Protein AF-A0A954QAH9-F1 (afdb_monomer_lite)

Secondary structure (DSSP, 8-state):
----PPTT-EEEEE-TTS-EEEEEEEEEEE-TTS-EEEEEEETTEEEEEEGGGEEEE--PPP---

pLDDT: mean 88.98, std 13.06, range [37.88, 97.12]

Foldseek 3Di:
DPPPDDAQFWFWFQDPVRDTDIWGWHDWDADPVRFIWTWTDDPPDTDIDGPVRTPGTDDDDDPPD

Radius of gyration: 12.14 Å; chains: 1; bounding box: 38×21×27 Å

Structure (mmCIF, N/CA/C/O backbone):
data_AF-A0A954QAH9-F1
#
_entry.id   AF-A0A954QAH9-F1
#
loop_
_atom_site.group_PDB
_atom_site.id
_atom_site.type_symbol
_atom_site.label_atom_id
_atom_site.label_alt_id
_atom_site.label_comp_id
_atom_site.label_asym_id
_atom_site.label_entity_id
_atom_site.label_seq_id
_atom_site.pdbx_PDB_ins_code
_atom_site.Cartn_x
_atom_site.Cartn_y
_atom_site.Cartn_z
_atom_site.occupancy
_atom_site.B_iso_or_equiv
_atom_site.auth_seq_id
_atom_site.auth_comp_id
_atom_site.auth_asym_id
_atom_site.auth_atom_id
_atom_site.pdbx_PDB_model_num
ATOM 1 N N . MET A 1 1 ? 0.237 -10.460 14.051 1.00 37.88 1 MET A N 1
ATOM 2 C CA . MET A 1 1 ? 1.417 -9.946 13.330 1.00 37.88 1 MET A CA 1
ATOM 3 C C . MET A 1 1 ? 1.093 -8.531 12.909 1.00 37.88 1 MET A C 1
ATOM 5 O O . MET A 1 1 ? 0.203 -8.351 12.088 1.00 37.88 1 MET A O 1
ATOM 9 N N . SER A 1 2 ? 1.709 -7.540 13.549 1.00 44.44 2 SER A N 1
ATOM 10 C CA . SER A 1 2 ? 1.649 -6.159 13.076 1.00 44.44 2 SER A CA 1
ATOM 11 C C . SER A 1 2 ? 2.389 -6.125 11.743 1.00 44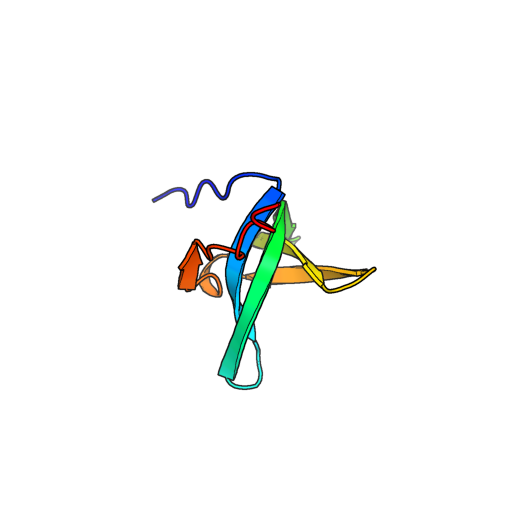.44 2 SER A C 1
ATOM 13 O O . SER A 1 2 ? 3.599 -6.330 11.708 1.00 44.44 2 SER A O 1
ATOM 15 N N . ASN A 1 3 ? 1.658 -5.996 10.635 1.00 59.50 3 ASN A N 1
ATOM 16 C CA . ASN A 1 3 ? 2.263 -5.703 9.338 1.00 59.50 3 ASN A CA 1
ATOM 17 C C . ASN A 1 3 ? 2.752 -4.253 9.401 1.00 59.50 3 ASN A C 1
ATOM 19 O O . ASN A 1 3 ? 2.045 -3.340 8.976 1.00 59.50 3 ASN A O 1
ATOM 23 N N . ASP A 1 4 ? 3.927 -4.040 9.990 1.00 80.25 4 ASP A N 1
ATOM 24 C CA . ASP A 1 4 ? 4.616 -2.752 9.998 1.00 80.25 4 ASP A CA 1
ATOM 25 C C . ASP A 1 4 ? 5.149 -2.469 8.590 1.00 80.25 4 ASP A C 1
ATOM 27 O O . ASP A 1 4 ? 6.325 -2.655 8.269 1.00 80.25 4 ASP A O 1
ATOM 31 N N . LEU A 1 5 ? 4.231 -2.069 7.708 1.00 89.12 5 LEU A N 1
ATOM 32 C CA . LEU A 1 5 ? 4.575 -1.552 6.394 1.00 89.12 5 LEU A CA 1
ATOM 33 C C . LEU A 1 5 ? 5.405 -0.280 6.582 1.00 89.12 5 LEU A C 1
ATOM 35 O O . LEU A 1 5 ? 5.041 0.622 7.339 1.00 89.12 5 LEU A O 1
ATOM 39 N N . LYS A 1 6 ? 6.532 -0.204 5.881 1.00 92.56 6 LYS A N 1
ATOM 40 C CA . LYS A 1 6 ? 7.491 0.890 6.003 1.00 92.56 6 LYS A CA 1
ATOM 41 C C . LYS A 1 6 ? 7.094 2.023 5.062 1.00 92.56 6 LYS A C 1
ATOM 43 O O . LYS A 1 6 ? 6.900 1.773 3.866 1.00 92.56 6 LYS A O 1
ATOM 48 N N . PRO A 1 7 ? 6.990 3.275 5.543 1.00 92.62 7 PRO A N 1
ATOM 49 C CA . PRO A 1 7 ? 6.746 4.417 4.673 1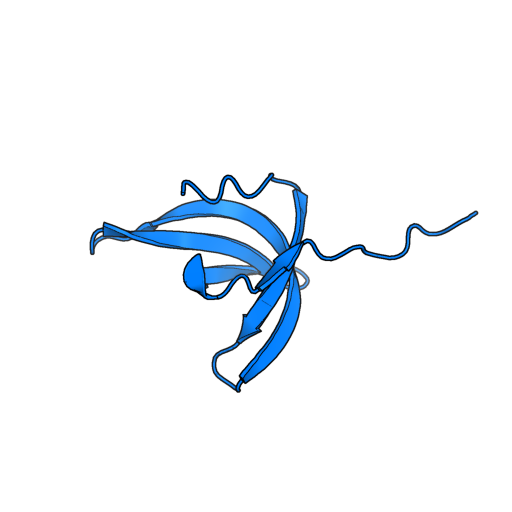.00 92.62 7 PRO A CA 1
ATOM 50 C C . PRO A 1 7 ? 7.742 4.445 3.518 1.00 92.62 7 PRO A C 1
ATOM 52 O O . PRO A 1 7 ? 8.925 4.162 3.694 1.00 92.62 7 PRO A O 1
ATOM 55 N N . THR A 1 8 ? 7.270 4.809 2.329 1.00 90.75 8 THR A N 1
ATOM 56 C CA . THR A 1 8 ? 8.059 4.919 1.092 1.00 90.75 8 T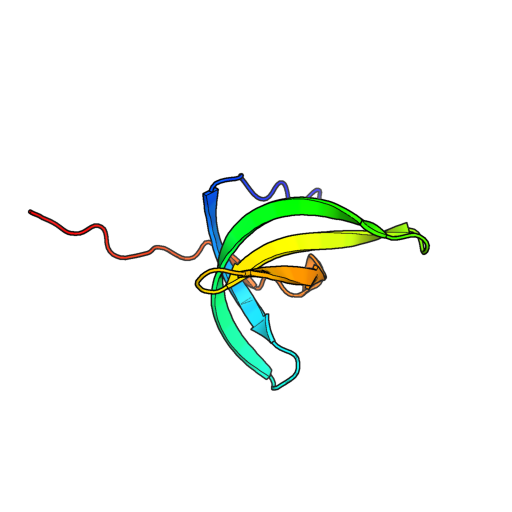HR A CA 1
ATOM 57 C C . THR A 1 8 ? 8.560 3.615 0.462 1.00 90.75 8 THR A C 1
ATOM 59 O O . THR A 1 8 ? 9.058 3.668 -0.663 1.00 90.75 8 THR A O 1
ATOM 62 N N . HIS A 1 9 ? 8.347 2.460 1.100 1.00 93.94 9 HIS A N 1
ATOM 63 C CA . HIS A 1 9 ? 8.589 1.156 0.481 1.00 93.94 9 HIS A CA 1
ATOM 64 C C . HIS A 1 9 ? 7.484 0.798 -0.515 1.00 93.94 9 HIS A C 1
ATOM 66 O O . HIS A 1 9 ? 6.354 1.288 -0.431 1.00 93.94 9 HIS A O 1
ATOM 72 N N . TRP A 1 10 ? 7.823 -0.057 -1.475 1.00 94.81 10 TRP A N 1
ATOM 73 C CA . TRP A 1 10 ? 6.891 -0.562 -2.474 1.00 94.81 10 TRP A CA 1
ATOM 74 C C . TRP A 1 10 ? 6.332 -1.913 -2.045 1.00 94.81 10 TRP A C 1
ATOM 76 O O . TRP A 1 10 ? 7.042 -2.751 -1.497 1.00 94.81 10 TRP A O 1
ATOM 8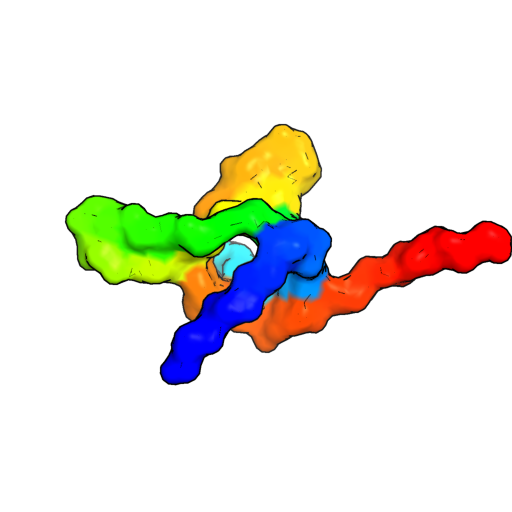6 N N . TYR A 1 11 ? 5.049 -2.121 -2.318 1.00 95.81 11 TYR A N 1
ATOM 87 C CA . TYR A 1 11 ? 4.337 -3.345 -1.980 1.00 95.81 11 TYR A CA 1
ATOM 88 C C . TYR A 1 11 ? 3.449 -3.784 -3.136 1.00 95.81 11 TYR A C 1
ATOM 90 O O . TYR A 1 11 ? 2.826 -2.954 -3.802 1.00 95.81 11 TYR A O 1
ATOM 98 N N . TRP A 1 12 ? 3.351 -5.094 -3.343 1.00 96.56 12 TRP A N 1
ATOM 99 C CA . TRP A 1 12 ? 2.363 -5.688 -4.233 1.00 96.56 12 TRP A CA 1
ATOM 100 C C . TRP A 1 12 ? 0.995 -5.657 -3.557 1.00 96.56 12 TRP A C 1
ATOM 102 O O . TRP A 1 12 ? 0.792 -6.293 -2.522 1.00 96.56 12 TRP A O 1
ATOM 112 N N . VAL A 1 13 ? 0.050 -4.926 -4.143 1.00 96.56 13 VAL A N 1
ATOM 113 C CA . VAL A 1 13 ? -1.315 -4.782 -3.625 1.00 96.56 13 VAL A CA 1
ATOM 114 C C . VAL A 1 13 ? -2.292 -5.439 -4.589 1.00 96.56 13 VAL A C 1
ATOM 116 O O .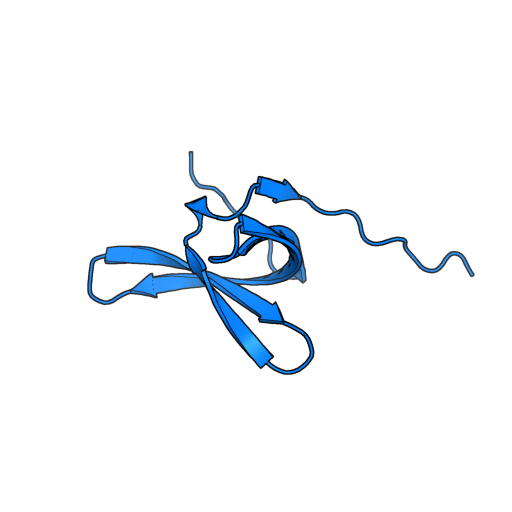 VAL A 1 13 ? -2.280 -5.152 -5.790 1.00 96.56 13 VAL A O 1
ATOM 119 N N . ARG A 1 14 ? -3.152 -6.312 -4.061 1.00 96.94 14 ARG A N 1
ATOM 120 C CA . ARG A 1 14 ? -4.269 -6.903 -4.803 1.00 96.94 14 ARG A CA 1
ATOM 121 C C . ARG A 1 14 ? -5.429 -5.911 -4.879 1.00 96.94 14 ARG A C 1
ATOM 123 O O . ARG A 1 14 ? -5.863 -5.383 -3.859 1.00 96.94 14 ARG A O 1
ATOM 130 N N . ARG A 1 15 ? -5.922 -5.659 -6.087 1.00 94.69 15 ARG A N 1
ATOM 131 C CA . ARG A 1 15 ? -7.053 -4.766 -6.365 1.00 94.69 15 ARG A CA 1
ATOM 132 C C . ARG A 1 15 ? -8.375 -5.536 -6.379 1.00 94.69 15 ARG A C 1
ATOM 134 O O . ARG A 1 15 ? -8.387 -6.765 -6.424 1.00 94.69 15 ARG A O 1
ATOM 141 N N . ASP A 1 16 ? -9.482 -4.798 -6.397 1.00 91.69 16 ASP A N 1
ATOM 142 C CA . ASP A 1 16 ? -10.841 -5.360 -6.404 1.00 91.69 16 ASP A CA 1
ATOM 143 C C . ASP A 1 16 ? -11.147 -6.195 -7.662 1.00 91.69 16 ASP A C 1
ATOM 145 O O . ASP A 1 16 ? -11.956 -7.115 -7.610 1.00 91.69 16 ASP A O 1
ATOM 149 N N . ASP A 1 17 ? -10.468 -5.916 -8.780 1.00 93.56 17 ASP A N 1
ATOM 150 C CA . ASP A 1 17 ? -10.553 -6.691 -10.027 1.00 93.56 17 ASP A CA 1
ATOM 151 C C . ASP A 1 17 ? -9.709 -7.985 -10.007 1.00 93.56 17 ASP A C 1
ATOM 153 O O . ASP A 1 17 ? -9.643 -8.707 -10.999 1.00 93.56 17 ASP A O 1
ATOM 157 N N . GLY A 1 18 ? -9.043 -8.280 -8.885 1.00 93.62 18 GLY A N 1
ATOM 158 C CA . GLY A 1 18 ? -8.166 -9.436 -8.711 1.00 93.62 18 GLY A CA 1
ATOM 159 C C . GLY A 1 18 ? -6.745 -9.250 -9.251 1.00 93.62 18 GLY A C 1
ATOM 160 O O . GLY A 1 18 ? -5.883 -10.083 -8.964 1.00 93.62 18 GLY A O 1
ATOM 161 N N . SER A 1 19 ? -6.464 -8.165 -9.977 1.00 95.38 19 SER A N 1
ATOM 162 C CA . SER A 1 19 ? -5.114 -7.854 -10.450 1.00 95.38 19 SER A CA 1
ATOM 163 C C . SER A 1 19 ? -4.194 -7.434 -9.299 1.00 95.38 19 SER A C 1
ATOM 165 O O . SER A 1 19 ? -4.638 -6.979 -8.241 1.00 95.38 19 SER A O 1
ATOM 167 N N . ILE A 1 20 ? -2.885 -7.597 -9.496 1.00 95.75 20 ILE A N 1
ATOM 168 C CA . ILE A 1 20 ? -1.855 -7.213 -8.527 1.00 95.75 20 ILE A CA 1
ATOM 169 C C . ILE A 1 20 ? -0.987 -6.125 -9.153 1.00 95.75 20 ILE A C 1
ATOM 171 O O . ILE A 1 20 ? -0.559 -6.250 -10.300 1.00 95.75 20 ILE A O 1
ATOM 175 N N . ALA A 1 21 ? -0.728 -5.054 -8.404 1.00 95.25 21 ALA A N 1
ATOM 176 C CA . ALA A 1 21 ? 0.108 -3.952 -8.863 1.00 95.25 21 ALA A CA 1
ATOM 177 C C . ALA A 1 21 ? 0.998 -3.405 -7.743 1.00 95.25 21 ALA A C 1
ATOM 179 O O . ALA A 1 21 ? 0.606 -3.467 -6.574 1.00 95.25 21 ALA A O 1
ATOM 180 N N . PRO A 1 22 ? 2.178 -2.858 -8.079 1.00 95.69 22 PRO A N 1
ATOM 181 C CA . PRO A 1 22 ? 3.086 -2.331 -7.084 1.00 95.69 22 PRO A CA 1
ATOM 182 C C . PRO A 1 22 ? 2.679 -0.897 -6.743 1.00 95.69 22 PRO A C 1
ATOM 184 O O . PRO A 1 22 ? 2.529 -0.055 -7.632 1.00 95.69 22 PRO A O 1
ATOM 187 N N . TYR A 1 23 ? 2.534 -0.607 -5.454 1.00 95.75 23 TYR A N 1
ATOM 188 C CA . TYR A 1 23 ? 2.290 0.744 -4.966 1.00 95.75 23 TYR A CA 1
ATOM 189 C C . TYR A 1 23 ? 3.218 1.105 -3.823 1.00 95.75 23 TYR A C 1
ATOM 191 O O . TYR A 1 23 ? 3.563 0.274 -2.983 1.00 95.75 23 TYR A O 1
ATOM 199 N N . ARG A 1 24 ? 3.593 2.381 -3.776 1.00 95.25 24 ARG A N 1
ATOM 200 C CA . ARG A 1 24 ? 4.414 2.921 -2.702 1.00 95.25 24 ARG A CA 1
ATOM 201 C C . ARG A 1 24 ? 3.541 3.230 -1.493 1.00 95.25 24 ARG A C 1
ATOM 203 O O . ARG A 1 24 ? 2.569 3.974 -1.608 1.00 95.25 24 ARG A O 1
ATOM 210 N N . PHE A 1 25 ? 3.906 2.690 -0.341 1.00 96.00 25 PHE A N 1
ATOM 211 C CA . PHE A 1 25 ? 3.195 2.919 0.907 1.00 96.00 25 PHE A CA 1
ATOM 212 C C . PHE A 1 25 ? 3.427 4.338 1.436 1.00 96.00 25 PHE A C 1
ATOM 214 O O . PHE A 1 25 ? 4.550 4.854 1.419 1.00 96.00 25 PHE A O 1
ATOM 221 N N . HIS A 1 26 ? 2.348 4.964 1.898 1.00 96.06 26 HIS A N 1
ATOM 222 C CA . HIS A 1 26 ? 2.354 6.273 2.538 1.00 96.06 26 HIS A CA 1
ATOM 223 C C . HIS A 1 26 ? 2.290 6.123 4.061 1.00 96.06 26 HIS A C 1
ATOM 225 O O . HIS A 1 26 ? 3.273 6.413 4.738 1.00 96.06 26 HIS A O 1
ATOM 231 N N . GLN A 1 27 ? 1.159 5.641 4.584 1.00 95.38 27 GLN A N 1
ATOM 232 C CA . GLN A 1 27 ? 0.922 5.469 6.018 1.00 95.38 27 GLN A CA 1
ATOM 233 C C . GLN A 1 27 ? -0.217 4.481 6.294 1.00 95.38 27 GLN A C 1
ATOM 235 O O . GLN A 1 27 ? -1.077 4.244 5.441 1.00 95.38 27 GLN A O 1
ATOM 240 N N . ALA A 1 28 ? -0.243 3.926 7.505 1.00 94.38 28 ALA A N 1
ATOM 241 C CA . ALA A 1 28 ? -1.370 3.144 8.000 1.00 94.38 28 ALA A CA 1
ATOM 242 C C . ALA A 1 28 ? -2.444 4.076 8.578 1.00 94.38 28 ALA A C 1
ATOM 244 O O . ALA A 1 28 ? -2.142 5.139 9.121 1.00 94.38 28 ALA A O 1
ATOM 245 N N . LYS A 1 29 ? -3.707 3.666 8.486 1.00 93.38 29 LYS A N 1
ATOM 246 C CA . LYS A 1 29 ? -4.851 4.392 9.037 1.00 93.38 29 LYS A CA 1
ATOM 247 C C . LYS A 1 29 ? -5.893 3.413 9.559 1.00 93.38 29 LYS A C 1
ATOM 249 O O . LYS A 1 29 ? -6.114 2.357 8.977 1.00 93.38 29 LYS A O 1
ATOM 254 N N . THR A 1 30 ? -6.593 3.809 10.614 1.00 93.19 30 THR A N 1
ATOM 255 C CA . THR A 1 30 ? -7.790 3.103 11.085 1.00 93.19 30 THR A CA 1
ATOM 256 C C . THR A 1 30 ? -9.033 3.858 10.620 1.00 93.19 30 THR A C 1
ATOM 258 O O . THR A 1 30 ? -9.101 5.080 10.764 1.00 93.19 30 THR A O 1
ATOM 261 N N . ASP A 1 31 ? -10.003 3.163 10.024 1.00 91.19 31 ASP A N 1
ATOM 262 C CA . ASP A 1 31 ? -11.279 3.782 9.647 1.00 91.19 31 ASP A CA 1
ATOM 263 C C . ASP A 1 31 ? -12.261 3.887 10.829 1.00 91.19 31 ASP A C 1
ATOM 265 O O . ASP A 1 31 ? -12.026 3.361 11.915 1.00 91.19 31 ASP A O 1
ATOM 269 N N . ALA A 1 32 ? -13.403 4.548 10.612 1.00 92.06 32 ALA A N 1
ATOM 270 C CA . ALA A 1 32 ? -14.441 4.711 11.636 1.00 92.06 32 ALA A CA 1
ATOM 271 C C . ALA A 1 32 ? -15.067 3.383 12.117 1.00 92.06 32 ALA A C 1
ATOM 273 O O . ALA A 1 32 ? -15.766 3.366 13.125 1.00 92.06 32 ALA A O 1
ATOM 274 N N . LYS A 1 33 ? -14.835 2.273 11.402 1.00 92.75 33 LYS A N 1
ATOM 275 C CA . LYS A 1 33 ? -15.290 0.921 11.756 1.00 92.75 33 LYS A CA 1
ATOM 276 C C . LYS A 1 33 ? -14.185 0.099 12.434 1.00 92.75 33 LYS A C 1
ATOM 278 O O . LYS A 1 33 ? -14.369 -1.097 12.638 1.00 92.75 33 LYS A O 1
ATOM 283 N N . GLY A 1 34 ? -13.039 0.706 12.751 1.00 90.19 34 GLY A N 1
ATOM 284 C CA . GLY A 1 34 ? -11.900 0.031 13.372 1.00 90.19 34 GLY A CA 1
ATOM 285 C C . GLY A 1 34 ? -11.070 -0.825 12.409 1.00 90.19 34 GLY A C 1
ATOM 286 O O . GLY A 1 34 ? -10.194 -1.567 12.853 1.00 90.19 34 GLY A O 1
ATOM 287 N N . ARG A 1 35 ? -11.315 -0.756 11.094 1.00 91.31 35 ARG A N 1
ATOM 288 C CA . ARG A 1 35 ? -10.571 -1.547 10.105 1.00 91.31 35 ARG A CA 1
ATOM 289 C C . ARG A 1 35 ? -9.218 -0.904 9.831 1.00 91.31 35 ARG A C 1
ATOM 291 O O . ARG A 1 35 ? -9.130 0.302 9.607 1.00 91.31 35 ARG A O 1
ATOM 298 N N . GLN A 1 36 ? -8.182 -1.738 9.808 1.00 92.44 36 GLN A N 1
ATOM 299 C CA . GLN A 1 36 ? -6.822 -1.337 9.464 1.00 92.44 36 GLN A CA 1
ATOM 300 C C . GLN A 1 36 ? -6.672 -1.207 7.945 1.00 92.44 36 GLN A C 1
ATOM 302 O O . GLN A 1 36 ? -6.850 -2.173 7.196 1.00 92.44 36 GLN A O 1
ATOM 307 N N . LEU A 1 37 ? -6.338 -0.004 7.499 1.00 94.75 37 LEU A N 1
ATOM 308 C CA . LEU A 1 37 ? -6.157 0.363 6.105 1.00 94.75 37 LEU A CA 1
ATOM 309 C C . LEU A 1 37 ? -4.746 0.916 5.881 1.00 94.75 37 LEU A C 1
ATOM 311 O O . LEU A 1 37 ? -4.117 1.449 6.793 1.00 94.75 37 LEU A O 1
ATOM 315 N N . GLY A 1 38 ? -4.259 0.813 4.651 1.00 95.25 38 GLY A N 1
ATOM 316 C CA . GLY A 1 38 ? -3.037 1.462 4.196 1.00 95.25 38 GLY A CA 1
ATOM 317 C C . GLY A 1 38 ? -3.344 2.491 3.119 1.00 95.25 38 GLY A C 1
ATOM 318 O O . GLY A 1 38 ? -4.136 2.232 2.212 1.00 95.25 38 GLY A O 1
ATOM 319 N N . GLU A 1 39 ? -2.718 3.655 3.215 1.00 97.12 39 GLU A N 1
ATOM 320 C CA . GLU A 1 39 ? -2.674 4.649 2.150 1.00 97.12 39 GLU A CA 1
ATOM 321 C C . GLU A 1 39 ? -1.473 4.381 1.246 1.00 97.12 39 GLU A C 1
ATOM 323 O O . GLU A 1 39 ? -0.354 4.170 1.718 1.00 97.12 39 GLU A O 1
ATOM 328 N N . PHE A 1 40 ? -1.704 4.403 -0.062 1.00 96.62 40 PHE A N 1
ATOM 329 C CA . PHE A 1 40 ? -0.699 4.119 -1.075 1.00 96.62 40 PHE A CA 1
ATOM 330 C C . PHE A 1 40 ? -0.731 5.169 -2.180 1.00 96.62 40 PHE A C 1
ATOM 332 O O . PHE A 1 40 ? -1.801 5.614 -2.603 1.00 96.62 40 PHE A O 1
ATOM 339 N N . PHE A 1 41 ? 0.448 5.521 -2.688 1.00 95.69 41 PHE A N 1
ATOM 340 C CA . PHE A 1 41 ? 0.589 6.352 -3.875 1.00 95.69 41 PHE A CA 1
ATOM 341 C C . PHE A 1 41 ? 0.292 5.524 -5.130 1.00 95.69 41 PHE A C 1
ATOM 343 O O . PHE A 1 41 ? 0.997 4.562 -5.447 1.00 95.69 41 PHE A O 1
ATOM 350 N N . VAL A 1 42 ? -0.749 5.926 -5.855 1.00 93.06 42 VAL A N 1
ATOM 351 C CA . VAL A 1 42 ? -1.186 5.363 -7.135 1.00 93.06 42 VAL A CA 1
ATOM 352 C C . VAL A 1 42 ? -1.061 6.460 -8.188 1.00 93.06 42 VAL A C 1
ATOM 354 O O . VAL A 1 42 ? -1.958 7.289 -8.359 1.00 93.06 42 VAL A O 1
ATOM 357 N N . GLY A 1 43 ? 0.087 6.507 -8.866 1.00 88.56 43 GLY A N 1
ATOM 358 C CA . GLY A 1 43 ? 0.442 7.653 -9.705 1.00 88.56 43 GLY A CA 1
ATOM 359 C C . GLY A 1 43 ? 0.560 8.923 -8.856 1.00 88.56 43 GLY A C 1
ATOM 360 O O . GLY A 1 43 ? 1.338 8.955 -7.907 1.00 88.56 43 GLY A O 1
ATOM 361 N N . SER A 1 44 ? -0.229 9.950 -9.179 1.00 90.81 44 SER A N 1
ATOM 362 C CA . SER A 1 44 ? -0.268 11.236 -8.464 1.00 90.81 44 SER A CA 1
ATOM 363 C C . SER A 1 44 ? -1.303 11.311 -7.332 1.00 90.81 44 SER A C 1
ATOM 365 O O . SER A 1 44 ? -1.469 12.374 -6.740 1.00 90.81 44 SER A O 1
ATOM 367 N N . PHE A 1 45 ? -2.027 10.225 -7.039 1.00 94.94 45 PHE A N 1
ATOM 368 C CA . PHE A 1 45 ? -3.118 10.219 -6.057 1.00 94.94 45 PHE A CA 1
ATOM 369 C C . PHE A 1 45 ? -2.846 9.251 -4.907 1.00 94.94 45 PHE A C 1
ATOM 371 O O . PHE A 1 45 ? -2.156 8.246 -5.078 1.00 94.94 45 PHE A O 1
ATOM 378 N N . ILE A 1 46 ? -3.450 9.519 -3.748 1.00 96.12 46 ILE A N 1
ATOM 379 C CA . ILE A 1 46 ? -3.508 8.565 -2.638 1.00 96.12 46 ILE A CA 1
ATOM 380 C C . ILE A 1 46 ? -4.769 7.716 -2.794 1.00 96.12 46 ILE A C 1
ATOM 382 O O . ILE A 1 46 ? -5.871 8.243 -2.955 1.00 96.12 46 ILE A O 1
ATOM 386 N N . ARG A 1 47 ? -4.610 6.394 -2.725 1.00 96.00 47 ARG A N 1
ATOM 387 C CA . ARG A 1 47 ? -5.720 5.449 -2.573 1.00 96.00 47 ARG A CA 1
ATOM 388 C C . ARG A 1 47 ? -5.543 4.620 -1.317 1.00 96.00 47 ARG A C 1
ATOM 390 O O . ARG A 1 47 ? -4.425 4.351 -0.884 1.00 96.00 47 ARG A O 1
ATOM 397 N N . THR A 1 48 ? -6.666 4.207 -0.752 1.00 95.81 48 THR A N 1
ATOM 398 C CA . THR A 1 48 ? -6.704 3.399 0.460 1.00 95.81 48 THR A CA 1
ATOM 399 C C . THR A 1 48 ? -7.035 1.956 0.111 1.00 95.81 48 THR A C 1
ATOM 401 O O . THR A 1 48 ? -7.992 1.703 -0.617 1.00 95.81 48 THR A O 1
ATOM 404 N N . PHE A 1 49 ? -6.271 1.020 0.662 1.00 95.00 49 PHE A N 1
ATOM 405 C CA . PHE A 1 49 ? -6.493 -0.416 0.518 1.00 95.00 49 PHE A CA 1
ATOM 406 C C . PHE A 1 49 ? -6.536 -1.071 1.904 1.00 95.00 49 PHE A C 1
ATOM 408 O O . PHE A 1 49 ? -5.871 -0.586 2.824 1.00 95.00 49 PHE A O 1
ATOM 415 N N . PRO A 1 50 ? -7.290 -2.166 2.100 1.00 94.44 50 PRO A N 1
ATOM 416 C CA . PRO A 1 50 ? -7.161 -2.977 3.306 1.00 94.44 50 PRO A CA 1
ATOM 417 C C . PRO A 1 50 ? -5.715 -3.449 3.475 1.00 94.44 50 PRO A C 1
ATOM 419 O O . PRO A 1 50 ? -5.097 -3.860 2.495 1.00 94.44 50 PRO A O 1
ATOM 422 N N . LEU A 1 51 ? -5.174 -3.464 4.698 1.00 93.31 51 LEU A N 1
ATOM 423 C CA . LEU A 1 51 ? -3.823 -4.012 4.905 1.00 93.31 51 LEU A CA 1
ATOM 424 C C . LEU A 1 51 ? -3.726 -5.496 4.507 1.00 93.31 51 LEU A C 1
ATOM 426 O O . LEU A 1 51 ? -2.659 -5.958 4.119 1.00 93.31 51 LEU A O 1
ATOM 430 N N . SER A 1 52 ? -4.845 -6.226 4.536 1.00 92.69 52 SER A N 1
ATOM 431 C CA . SER A 1 52 ? -4.947 -7.606 4.044 1.00 92.69 52 SER A CA 1
ATOM 432 C C . SER A 1 52 ? -4.811 -7.746 2.522 1.00 92.69 52 SER A C 1
ATOM 434 O O . SER A 1 52 ? -4.628 -8.858 2.037 1.00 92.69 52 SER A O 1
ATOM 436 N N . ALA A 1 53 ? -4.906 -6.651 1.761 1.00 95.19 53 ALA A N 1
ATOM 437 C CA . ALA A 1 53 ? -4.696 -6.654 0.314 1.00 95.19 53 ALA A CA 1
ATOM 438 C C . ALA A 1 53 ? -3.207 -6.615 -0.071 1.00 95.19 53 ALA A C 1
ATOM 440 O O . ALA A 1 53 ? -2.874 -6.803 -1.242 1.00 95.19 53 ALA A O 1
ATOM 441 N N . VAL A 1 54 ? -2.310 -6.369 0.891 1.00 95.12 54 VAL A N 1
ATOM 442 C CA . VAL A 1 54 ? -0.863 -6.413 0.672 1.00 95.12 54 VAL A CA 1
ATOM 443 C C . VAL A 1 54 ? -0.408 -7.863 0.586 1.00 95.12 54 VAL A C 1
ATOM 445 O O . VAL A 1 54 ? -0.564 -8.634 1.528 1.00 95.12 54 VAL A O 1
ATOM 448 N N . VAL A 1 55 ? 0.161 -8.223 -0.561 1.00 94.81 55 VAL A N 1
ATOM 449 C CA . VAL A 1 55 ? 0.617 -9.583 -0.873 1.00 94.81 55 VAL A CA 1
ATOM 450 C C . VAL A 1 55 ? 2.087 -9.781 -0.486 1.00 94.81 55 VAL A C 1
ATOM 452 O O . VAL A 1 55 ? 2.490 -10.892 -0.160 1.00 94.81 55 VAL A O 1
ATOM 455 N N . GLY A 1 56 ? 2.884 -8.710 -0.494 1.00 93.50 56 GLY A N 1
ATOM 456 C CA . GLY A 1 56 ? 4.299 -8.738 -0.122 1.00 93.50 56 GLY A CA 1
ATOM 457 C C . GLY A 1 56 ? 5.031 -7.454 -0.508 1.00 93.50 56 GLY A C 1
ATOM 458 O O . GLY A 1 56 ? 4.445 -6.558 -1.121 1.00 93.50 56 GLY A O 1
ATOM 459 N N . GLU A 1 57 ? 6.311 -7.366 -0.148 1.00 94.50 57 GLU A N 1
ATOM 460 C CA . GLU A 1 57 ? 7.199 -6.290 -0.602 1.00 94.50 57 GLU A CA 1
ATOM 461 C C . GLU A 1 57 ? 7.448 -6.403 -2.111 1.00 94.50 57 GLU A C 1
ATOM 463 O O . GLU A 1 57 ? 7.558 -7.498 -2.666 1.00 94.50 57 GLU A O 1
ATOM 468 N N . ALA A 1 58 ? 7.486 -5.256 -2.782 1.00 92.94 58 ALA A N 1
ATOM 469 C CA . ALA A 1 58 ? 7.829 -5.149 -4.188 1.00 92.94 58 ALA A CA 1
ATOM 470 C C . ALA A 1 58 ? 9.185 -4.458 -4.312 1.00 92.94 58 ALA A C 1
ATOM 472 O O . ALA A 1 58 ? 9.407 -3.394 -3.736 1.00 92.94 58 ALA A O 1
ATOM 473 N N . GLU A 1 59 ? 10.076 -5.034 -5.107 1.00 87.12 59 GLU A N 1
ATOM 474 C CA . GLU A 1 59 ? 11.324 -4.384 -5.482 1.00 87.12 59 GLU A CA 1
ATOM 475 C C . GLU A 1 59 ? 11.111 -3.663 -6.809 1.00 87.12 59 GLU A C 1
ATOM 477 O O . GLU A 1 59 ? 10.825 -4.279 -7.837 1.00 87.12 59 GLU A O 1
ATOM 482 N N . MET A 1 60 ? 11.214 -2.335 -6.785 1.00 80.00 60 MET A N 1
ATOM 483 C CA . MET A 1 60 ? 11.287 -1.571 -8.025 1.00 80.00 60 MET A CA 1
ATOM 484 C C . MET A 1 60 ? 12.724 -1.627 -8.532 1.00 80.00 60 MET A C 1
ATOM 486 O O . MET A 1 60 ? 13.636 -1.426 -7.726 1.00 80.00 60 MET A O 1
ATOM 490 N N . PRO A 1 61 ? 12.947 -1.847 -9.840 1.00 71.81 61 PRO A N 1
ATOM 491 C CA . PRO A 1 61 ? 14.287 -1.770 -10.392 1.00 71.81 61 PRO A CA 1
ATOM 492 C C . PRO A 1 61 ? 14.846 -0.385 -10.072 1.00 71.81 61 PRO A C 1
ATOM 494 O O . PRO A 1 61 ? 14.290 0.640 -10.484 1.00 71.81 61 PRO A O 1
ATOM 497 N N . SER A 1 62 ? 15.929 -0.343 -9.297 1.00 73.44 62 SER A N 1
ATOM 498 C CA . SER A 1 62 ? 16.728 0.865 -9.211 1.00 73.44 62 SER A CA 1
ATOM 499 C C . SER A 1 62 ? 17.207 1.152 -10.629 1.00 73.44 62 SER A C 1
ATOM 501 O O . SER A 1 62 ? 17.630 0.249 -11.353 1.00 73.44 62 SER A O 1
ATOM 503 N N . ARG A 1 63 ? 17.087 2.405 -11.077 1.00 60.34 63 ARG A N 1
ATOM 504 C CA . ARG A 1 63 ? 17.834 2.825 -12.260 1.00 60.34 63 ARG A CA 1
ATOM 505 C C . ARG A 1 63 ? 19.303 2.605 -11.916 1.00 60.34 63 ARG A C 1
ATOM 507 O O . ARG A 1 63 ? 19.866 3.406 -11.175 1.00 60.34 63 ARG A O 1
ATOM 514 N N . SER A 1 64 ? 19.887 1.511 -12.390 1.00 50.91 64 SER A N 1
ATOM 515 C CA . SER A 1 64 ? 21.334 1.424 -12.495 1.00 50.91 64 SER A CA 1
ATOM 516 C C . SER A 1 64 ? 21.758 2.563 -13.428 1.00 50.91 64 SER A C 1
ATOM 518 O O . SER A 1 64 ? 21.183 2.659 -14.518 1.00 50.91 64 SER A O 1
ATOM 520 N N . PRO A 1 65 ? 22.630 3.480 -12.977 1.00 56.91 65 PRO A N 1
ATOM 521 C CA . PRO A 1 65 ? 23.220 4.482 -13.854 1.00 56.91 65 PRO A CA 1
ATOM 522 C C . PRO A 1 65 ? 24.063 3.834 -14.958 1.00 56.91 65 PRO A C 1
ATOM 524 O O . PRO A 1 65 ? 24.563 2.704 -14.742 1.00 56.91 65 PRO A O 1
#

Sequence (65 aa):
MSNDLKPTHWYWVRRDDGSIAPYRFHQAKTDAKGRQLGEFFVGSFIRTFPLSAVVGE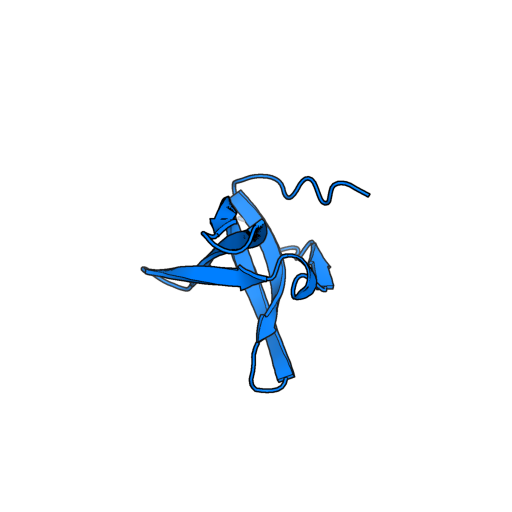AEMPSRSP